Protein AF-A0A1D2JIH8-F1 (afdb_monomer_lite)

Structure (mmCIF, N/CA/C/O backbone):
data_AF-A0A1D2JIH8-F1
#
_entry.id   AF-A0A1D2JIH8-F1
#
loop_
_atom_site.group_PDB
_atom_site.id
_atom_site.type_symbol
_atom_site.label_atom_id
_atom_site.label_alt_id
_atom_site.label_comp_id
_atom_site.label_asym_id
_atom_site.label_entity_id
_atom_site.label_seq_id
_atom_site.pdbx_PDB_ins_code
_atom_site.Cartn_x
_atom_site.Cartn_y
_atom_site.Cartn_z
_atom_site.occupancy
_atom_site.B_iso_or_equiv
_atom_site.auth_seq_id
_atom_site.auth_comp_id
_atom_site.auth_asym_id
_atom_site.auth_atom_id
_atom_site.pdbx_PDB_model_num
ATOM 1 N N . HIS A 1 1 ? -7.359 -13.122 4.164 1.00 74.38 1 HIS A N 1
ATOM 2 C CA . HIS A 1 1 ? -6.584 -11.999 4.732 1.00 74.38 1 HIS A CA 1
ATOM 3 C C . HIS A 1 1 ? -5.839 -11.287 3.614 1.00 74.38 1 HIS A C 1
ATOM 5 O O . HIS A 1 1 ? -5.452 -11.945 2.654 1.00 74.38 1 HIS A O 1
ATOM 11 N N . LEU A 1 2 ? -5.703 -9.962 3.694 1.00 90.81 2 LEU A N 1
ATOM 12 C CA . LEU A 1 2 ? -4.990 -9.164 2.693 1.00 90.81 2 LEU A CA 1
ATOM 13 C C . LEU A 1 2 ? -3.510 -9.070 3.075 1.00 90.81 2 LEU A C 1
ATOM 15 O O . LEU A 1 2 ? -3.192 -8.847 4.242 1.00 90.81 2 LEU A O 1
ATOM 19 N N . HIS A 1 3 ? -2.619 -9.242 2.100 1.00 93.94 3 HIS A N 1
ATOM 20 C CA . HIS A 1 3 ? -1.174 -9.235 2.313 1.00 93.94 3 HIS A CA 1
ATOM 21 C C . HIS A 1 3 ? -0.514 -8.188 1.415 1.00 93.94 3 HIS A C 1
ATOM 23 O O . HIS A 1 3 ? -0.719 -8.191 0.204 1.00 93.94 3 HIS A O 1
ATOM 29 N N . SER A 1 4 ? 0.313 -7.321 2.005 1.00 95.00 4 SER A N 1
ATOM 30 C CA . SER A 1 4 ? 1.226 -6.462 1.247 1.00 95.00 4 SER A CA 1
ATOM 31 C C . SER A 1 4 ? 2.441 -7.292 0.836 1.00 95.00 4 SER A C 1
ATOM 33 O O . SER A 1 4 ? 3.295 -7.616 1.662 1.00 95.00 4 SER A O 1
ATOM 35 N N . THR A 1 5 ? 2.475 -7.731 -0.421 1.00 96.56 5 THR A N 1
ATOM 36 C CA . THR A 1 5 ? 3.499 -8.656 -0.920 1.00 96.56 5 THR A CA 1
ATOM 37 C C . THR A 1 5 ? 4.738 -7.920 -1.423 1.00 96.56 5 THR A C 1
ATOM 39 O O . THR A 1 5 ? 4.639 -6.987 -2.227 1.00 96.56 5 THR A O 1
ATOM 42 N N . SER A 1 6 ? 5.919 -8.396 -1.021 1.00 95.75 6 SER A N 1
ATOM 43 C CA . SER A 1 6 ? 7.186 -7.936 -1.596 1.00 95.75 6 SER A CA 1
ATOM 44 C C . SER A 1 6 ? 7.274 -8.317 -3.075 1.00 95.75 6 SER A C 1
ATOM 46 O O . SER A 1 6 ? 6.961 -9.446 -3.453 1.00 95.75 6 SER A O 1
ATOM 48 N N . HIS A 1 7 ? 7.704 -7.376 -3.910 1.00 95.56 7 HIS A N 1
ATOM 49 C CA . HIS A 1 7 ? 7.903 -7.579 -5.340 1.00 95.56 7 HIS A CA 1
ATOM 50 C C . HIS A 1 7 ? 9.125 -6.790 -5.817 1.00 95.56 7 HIS A C 1
ATOM 52 O O . HIS A 1 7 ? 9.506 -5.781 -5.224 1.00 95.56 7 HIS A O 1
ATOM 58 N N . ARG A 1 8 ? 9.759 -7.259 -6.895 1.00 95.62 8 ARG A N 1
ATOM 59 C CA . ARG A 1 8 ? 10.922 -6.610 -7.515 1.00 95.62 8 ARG A CA 1
ATOM 60 C C . ARG A 1 8 ? 10.868 -6.754 -9.030 1.00 95.62 8 ARG A C 1
ATOM 62 O O . ARG A 1 8 ? 10.354 -7.747 -9.537 1.00 95.62 8 ARG A O 1
ATOM 69 N N . VAL A 1 9 ? 11.447 -5.792 -9.739 1.00 93.00 9 VAL A N 1
ATOM 70 C CA . VAL A 1 9 ? 11.699 -5.902 -11.180 1.00 93.00 9 VAL A CA 1
ATOM 71 C C . VAL A 1 9 ? 13.103 -6.466 -11.368 1.00 93.00 9 VAL A C 1
ATOM 73 O O . VAL A 1 9 ? 14.061 -5.942 -10.804 1.00 93.00 9 VAL A O 1
ATOM 76 N N . THR A 1 10 ? 13.223 -7.552 -12.129 1.00 88.00 10 THR A N 1
ATOM 77 C CA . THR A 1 10 ? 14.507 -8.196 -12.439 1.00 88.00 10 THR A CA 1
ATOM 78 C C . THR A 1 10 ? 14.840 -8.069 -13.919 1.00 88.00 10 THR A C 1
ATOM 80 O O . THR A 1 10 ? 14.039 -7.585 -14.721 1.00 88.00 10 THR A O 1
ATOM 83 N N . ILE A 1 11 ? 16.030 -8.540 -14.283 1.00 83.69 11 ILE A N 1
ATOM 84 C CA . ILE A 1 11 ? 16.453 -8.677 -15.675 1.00 83.69 11 ILE A CA 1
ATOM 85 C C . ILE A 1 11 ? 15.453 -9.600 -16.412 1.00 83.69 11 ILE A C 1
ATOM 87 O O . ILE A 1 11 ? 15.107 -10.654 -15.865 1.00 83.69 11 ILE A O 1
ATOM 91 N N . PRO A 1 12 ? 14.953 -9.220 -17.606 1.00 81.94 12 PRO A N 1
ATOM 92 C CA . PRO A 1 12 ? 14.034 -10.051 -18.381 1.00 81.94 12 PRO A CA 1
ATOM 93 C C . PRO A 1 12 ? 14.723 -11.331 -18.895 1.00 81.94 12 PRO A C 1
ATOM 95 O O . PRO A 1 12 ? 15.912 -11.291 -19.204 1.00 81.94 12 PRO A O 1
ATOM 98 N N . PRO A 1 13 ? 13.998 -12.460 -19.028 1.00 71.00 13 PRO A N 1
ATOM 99 C CA . PRO A 1 13 ? 14.589 -13.756 -19.381 1.00 71.00 13 PRO A CA 1
ATOM 100 C C . PRO A 1 13 ? 14.970 -13.894 -20.866 1.00 71.00 13 PRO A C 1
ATOM 102 O O . PRO A 1 13 ? 15.858 -14.672 -21.197 1.00 71.00 13 PRO A O 1
ATOM 105 N N . LEU A 1 14 ? 14.315 -13.151 -21.767 1.00 62.66 14 LEU A N 1
ATOM 106 C CA . LEU A 1 14 ? 14.588 -13.172 -23.208 1.00 62.66 14 LEU A CA 1
ATOM 107 C C . LEU A 1 14 ? 15.430 -11.952 -23.581 1.00 62.66 14 LEU A C 1
ATOM 109 O O . LEU A 1 14 ? 14.894 -10.875 -23.850 1.00 62.66 14 LEU A O 1
ATOM 113 N N . ILE A 1 15 ? 16.749 -12.128 -23.558 1.00 63.38 15 ILE A N 1
ATOM 114 C CA . ILE A 1 15 ? 17.709 -11.096 -23.940 1.00 63.38 15 ILE A CA 1
ATOM 115 C C . ILE A 1 15 ? 18.238 -11.449 -25.328 1.00 63.38 15 ILE A C 1
ATOM 117 O O . ILE A 1 15 ? 18.917 -12.453 -25.509 1.00 63.38 15 ILE A O 1
ATOM 121 N N . ASP A 1 16 ? 17.928 -10.616 -26.312 1.00 66.50 16 ASP A N 1
ATOM 122 C CA . ASP A 1 16 ? 18.418 -10.737 -27.687 1.00 66.50 16 ASP A CA 1
ATOM 123 C C . ASP A 1 16 ? 19.857 -10.206 -27.860 1.00 66.50 16 ASP A C 1
ATOM 125 O O . ASP A 1 16 ? 20.452 -10.385 -28.919 1.00 66.50 16 ASP A O 1
ATOM 129 N N . ARG A 1 17 ? 20.442 -9.578 -26.824 1.00 65.50 17 ARG A N 1
ATOM 130 C CA . ARG A 1 17 ? 21.820 -9.045 -26.814 1.00 65.50 17 ARG A CA 1
ATOM 131 C C . ARG A 1 17 ? 22.511 -9.178 -25.446 1.00 65.50 17 ARG A C 1
ATOM 133 O O . ARG A 1 17 ? 22.670 -8.187 -24.738 1.00 65.50 17 ARG A O 1
ATOM 140 N N . LEU A 1 18 ? 22.897 -10.394 -25.048 1.00 65.69 18 LEU A N 1
ATOM 141 C CA . LEU A 1 18 ? 23.653 -10.660 -23.803 1.00 65.69 18 LEU A CA 1
ATOM 142 C C . LEU A 1 18 ? 25.173 -10.484 -23.954 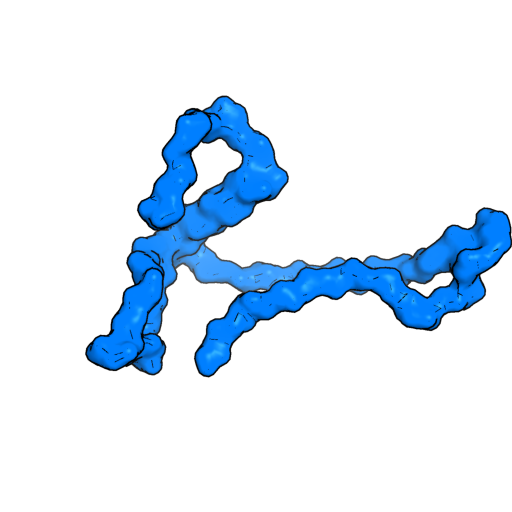1.00 65.69 18 LEU A C 1
ATOM 144 O O . LEU A 1 18 ? 25.858 -10.311 -22.950 1.00 65.69 18 LEU A O 1
ATOM 148 N N . GLU A 1 19 ? 25.692 -10.481 -25.181 1.00 69.81 19 GLU A N 1
ATOM 149 C CA . GLU A 1 19 ? 27.127 -10.440 -25.480 1.00 69.81 19 GLU A CA 1
ATOM 150 C C . GLU A 1 19 ? 27.444 -9.422 -26.593 1.00 69.81 19 GLU A C 1
ATOM 152 O O . GLU A 1 19 ? 26.554 -8.972 -27.318 1.00 69.81 19 GLU A O 1
ATOM 157 N N . GLY A 1 20 ? 28.722 -9.053 -26.725 1.00 69.12 20 GLY A N 1
ATOM 158 C CA . GLY A 1 20 ? 29.219 -8.135 -27.756 1.00 69.12 20 GLY A CA 1
ATOM 159 C C . GLY A 1 20 ? 29.196 -6.647 -27.376 1.00 69.12 20 GLY A C 1
ATOM 160 O O . GLY A 1 20 ? 28.693 -6.243 -26.330 1.00 69.12 20 GLY A O 1
ATOM 161 N N . VAL A 1 21 ? 29.763 -5.812 -28.255 1.00 71.50 21 VAL A N 1
ATOM 162 C CA . VAL A 1 21 ? 29.993 -4.367 -28.020 1.00 71.50 21 VAL A CA 1
ATOM 163 C C . VAL A 1 21 ? 28.685 -3.567 -27.865 1.00 71.50 21 VAL A C 1
ATOM 165 O O . VAL A 1 21 ? 28.678 -2.519 -27.232 1.00 71.50 21 VAL A O 1
ATOM 168 N N . ASN A 1 22 ? 27.561 -4.092 -28.368 1.00 68.94 22 ASN A N 1
ATOM 169 C CA . ASN A 1 22 ? 26.233 -3.458 -28.338 1.00 68.94 22 ASN A CA 1
ATOM 170 C C . ASN A 1 22 ? 25.245 -4.154 -27.375 1.00 68.94 22 ASN A C 1
ATOM 172 O O . ASN A 1 22 ? 24.041 -4.207 -27.638 1.00 68.94 22 ASN A O 1
ATOM 176 N N . ARG A 1 23 ? 25.747 -4.743 -26.282 1.00 71.81 23 ARG A N 1
ATOM 177 C CA . ARG A 1 23 ? 24.942 -5.427 -25.258 1.00 71.81 23 ARG A CA 1
ATOM 178 C C . ARG A 1 23 ? 23.992 -4.450 -24.555 1.00 71.81 23 ARG A C 1
ATOM 180 O O . ARG A 1 23 ? 24.437 -3.627 -23.758 1.00 71.81 23 ARG A O 1
ATOM 187 N N . MET A 1 24 ? 22.686 -4.572 -24.788 1.00 72.81 24 MET A N 1
ATOM 188 C CA . MET A 1 24 ? 21.674 -3.741 -24.127 1.00 72.81 24 MET A CA 1
ATOM 189 C C . MET A 1 24 ? 20.357 -4.502 -23.956 1.00 72.81 24 MET A C 1
ATOM 191 O O . MET A 1 24 ? 19.904 -5.190 -24.869 1.00 72.81 24 MET A O 1
ATOM 195 N N . VAL A 1 25 ? 19.736 -4.362 -22.783 1.00 76.44 25 VAL A N 1
ATOM 196 C CA . VAL A 1 25 ? 18.370 -4.839 -22.531 1.00 76.44 25 VAL A CA 1
ATOM 197 C C . VAL A 1 25 ? 17.392 -3.879 -23.205 1.00 76.44 25 VAL A C 1
ATOM 199 O O . VAL A 1 25 ? 17.585 -2.666 -23.139 1.00 76.44 25 VAL A O 1
ATOM 202 N N . ARG A 1 26 ? 16.343 -4.408 -23.844 1.00 79.31 26 ARG A N 1
ATOM 203 C CA . ARG A 1 26 ? 15.289 -3.575 -24.438 1.00 79.31 26 ARG A CA 1
ATOM 204 C C . ARG A 1 26 ? 14.637 -2.673 -23.389 1.00 79.31 26 ARG A C 1
ATOM 206 O O . ARG A 1 26 ? 14.497 -3.048 -22.225 1.00 79.31 26 ARG A O 1
ATOM 213 N N . GLU A 1 27 ? 14.222 -1.493 -23.829 1.00 85.56 27 GLU A N 1
ATOM 214 C CA . GLU A 1 27 ? 13.462 -0.548 -23.018 1.00 85.56 27 GLU A CA 1
ATOM 215 C C . GLU A 1 27 ? 12.196 -1.189 -22.431 1.00 85.56 27 GLU A C 1
ATOM 217 O O . GLU A 1 27 ? 11.501 -1.979 -23.073 1.00 85.56 27 GLU A O 1
ATOM 222 N N . ARG A 1 28 ? 11.914 -0.861 -21.168 1.00 88.88 28 ARG A N 1
ATOM 223 C CA . ARG A 1 28 ? 10.745 -1.342 -20.434 1.00 88.88 28 ARG A CA 1
ATOM 224 C C . ARG A 1 28 ? 10.019 -0.148 -19.838 1.00 88.88 28 ARG A C 1
ATOM 226 O O . ARG A 1 28 ? 10.519 0.476 -18.906 1.00 88.88 28 ARG A O 1
ATOM 233 N N . TYR A 1 29 ? 8.815 0.109 -20.325 1.00 94.19 29 TYR A N 1
ATOM 234 C CA . TYR A 1 29 ? 7.945 1.155 -19.800 1.00 94.19 29 TYR A CA 1
ATOM 235 C C . TYR A 1 29 ? 6.998 0.585 -18.739 1.00 94.19 29 TYR A C 1
ATOM 237 O O . TYR A 1 29 ? 6.496 -0.532 -18.866 1.00 94.19 29 TYR A O 1
ATOM 245 N N . SER A 1 30 ? 6.754 1.349 -17.677 1.00 95.94 30 SER A N 1
ATOM 246 C CA . SER A 1 30 ? 5.757 1.021 -16.655 1.00 95.94 30 SER A CA 1
ATOM 247 C 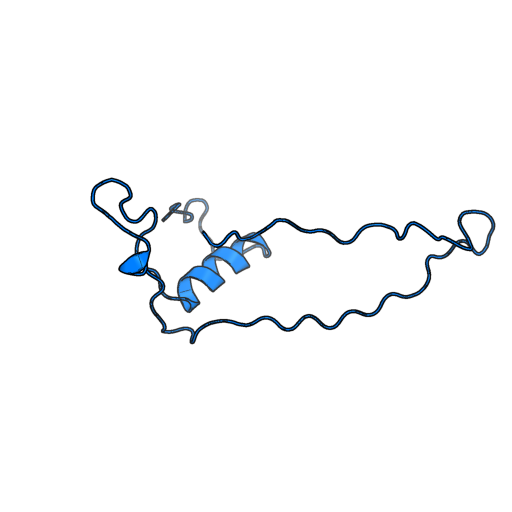C . SER A 1 30 ? 5.103 2.290 -16.135 1.00 95.94 30 SER A C 1
ATOM 249 O O . SER A 1 30 ? 5.792 3.286 -15.929 1.00 95.94 30 SER A O 1
ATOM 251 N N . ILE A 1 31 ? 3.796 2.227 -15.886 1.00 97.25 31 ILE A N 1
ATOM 252 C CA . ILE A 1 31 ? 2.990 3.344 -15.387 1.00 9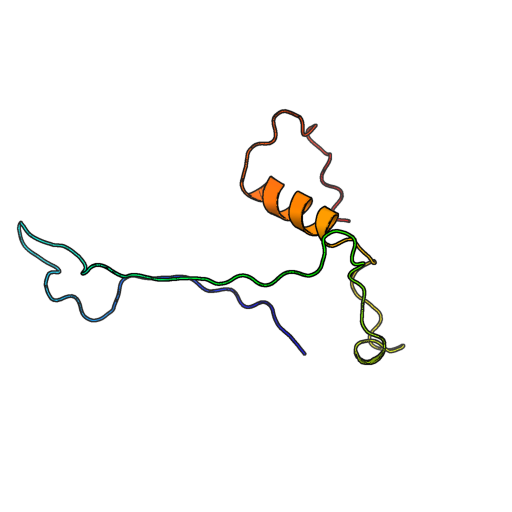7.25 31 ILE A CA 1
ATOM 253 C C . ILE A 1 31 ? 2.283 2.860 -14.113 1.00 97.25 31 ILE A C 1
ATOM 255 O O . ILE A 1 31 ? 1.191 2.300 -14.201 1.00 97.25 31 ILE A O 1
ATOM 259 N N . PRO A 1 32 ? 2.917 2.958 -12.931 1.00 96.75 32 PRO A N 1
ATOM 260 C CA . PRO A 1 32 ? 2.254 2.585 -11.692 1.00 96.75 32 PRO A CA 1
A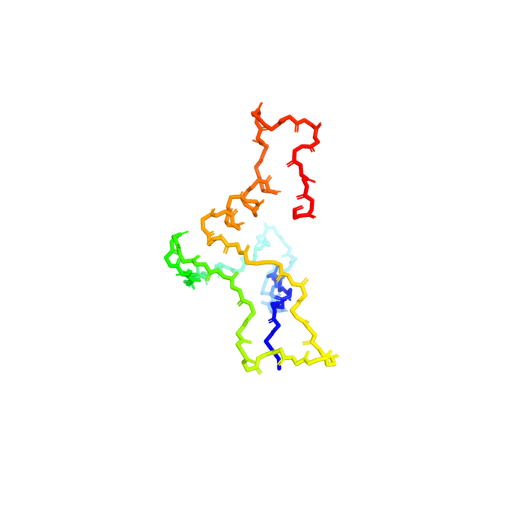TOM 261 C C . PRO A 1 32 ? 1.227 3.651 -11.295 1.00 96.75 32 PRO A C 1
ATOM 263 O O . PRO A 1 32 ? 1.516 4.846 -11.328 1.00 96.75 32 PRO A O 1
ATOM 266 N N . TYR A 1 33 ? 0.043 3.206 -10.878 1.00 97.62 33 TYR A N 1
ATOM 267 C CA . TYR A 1 33 ? -0.970 4.055 -10.258 1.00 97.62 33 TYR A CA 1
ATOM 268 C C . TYR A 1 33 ? -1.145 3.631 -8.801 1.00 97.62 33 TYR A C 1
ATOM 270 O O . TYR A 1 33 ? -1.585 2.516 -8.518 1.00 97.62 33 TYR A O 1
ATOM 278 N N . PHE A 1 34 ? -0.750 4.505 -7.878 1.00 94.75 34 PHE A N 1
ATOM 279 C CA . PHE A 1 34 ? -0.820 4.244 -6.444 1.00 94.75 34 PHE A CA 1
ATOM 280 C C . PHE A 1 34 ? -2.088 4.867 -5.870 1.00 94.75 34 PHE A C 1
ATOM 282 O O . PHE A 1 34 ? -2.321 6.063 -6.029 1.00 94.75 34 PHE A O 1
ATOM 289 N N . VAL A 1 35 ? -2.892 4.055 -5.188 1.00 96.56 35 VAL A N 1
ATOM 290 C CA . VAL A 1 35 ? -4.120 4.498 -4.522 1.00 96.56 35 VAL A CA 1
ATOM 291 C C . VAL A 1 35 ? -3.844 4.652 -3.035 1.00 96.56 35 VAL A C 1
ATOM 293 O O . VAL A 1 35 ? -3.250 3.766 -2.419 1.00 96.56 35 VAL A O 1
ATOM 296 N N . ALA A 1 36 ? -4.294 5.764 -2.464 1.00 95.19 36 ALA A N 1
ATOM 297 C CA . ALA A 1 36 ? -4.204 6.038 -1.041 1.00 95.19 36 ALA A CA 1
ATOM 298 C C . ALA A 1 36 ? -5.528 6.625 -0.523 1.00 95.19 36 ALA A C 1
ATOM 300 O O . ALA A 1 36 ? -6.219 7.307 -1.283 1.00 95.19 36 ALA A O 1
ATOM 301 N N . PRO A 1 37 ? -5.874 6.389 0.754 1.00 97.12 37 PRO A N 1
ATOM 302 C CA . PRO A 1 37 ? -6.935 7.124 1.441 1.00 97.12 37 PRO A CA 1
ATOM 303 C C . PRO A 1 37 ? -6.629 8.625 1.542 1.00 97.12 37 PRO A C 1
ATOM 305 O O . PRO A 1 37 ? -5.474 9.039 1.395 1.00 97.12 37 PRO A O 1
ATOM 308 N N . ASP A 1 38 ? -7.647 9.424 1.875 1.00 97.81 38 ASP A N 1
ATOM 309 C CA . ASP A 1 38 ? -7.456 10.832 2.236 1.00 97.81 38 ASP A CA 1
ATOM 310 C C . ASP A 1 38 ? -6.441 10.968 3.386 1.00 97.81 38 ASP A C 1
ATOM 312 O O . ASP A 1 38 ? -6.480 10.162 4.320 1.00 97.81 38 ASP A O 1
ATOM 316 N N . PRO A 1 39 ? -5.557 11.986 3.395 1.00 96.38 39 PRO A N 1
ATOM 317 C CA . PRO A 1 39 ? -4.514 12.119 4.418 1.00 96.38 39 PRO A CA 1
ATOM 318 C C . PRO A 1 39 ? -5.032 12.178 5.861 1.00 96.38 39 PRO A C 1
ATOM 320 O O . PRO A 1 39 ? -4.324 11.780 6.783 1.00 96.38 39 PRO A O 1
ATOM 323 N N . THR A 1 40 ? -6.255 12.670 6.058 1.00 96.94 40 THR A N 1
ATOM 324 C CA . THR A 1 40 ? -6.923 12.765 7.364 1.00 96.94 40 THR A CA 1
ATOM 325 C C . THR A 1 40 ? -7.700 11.502 7.740 1.00 96.94 40 THR A C 1
ATOM 327 O O . THR A 1 40 ? -8.182 11.408 8.865 1.00 96.94 40 THR A O 1
ATOM 330 N N . SER A 1 41 ? -7.823 10.527 6.832 1.00 98.06 41 SER A N 1
ATOM 331 C CA . SER A 1 41 ? -8.491 9.256 7.118 1.00 98.06 41 SER A CA 1
ATOM 332 C C . SER A 1 41 ? -7.728 8.484 8.189 1.00 98.06 41 SER A C 1
ATOM 334 O O . SER A 1 41 ? -6.510 8.309 8.085 1.00 98.06 41 SER A O 1
ATOM 336 N N . VAL A 1 42 ? -8.454 7.992 9.192 1.00 97.81 42 VAL A N 1
ATOM 337 C CA . VAL A 1 42 ? -7.915 7.114 10.235 1.00 97.81 42 VAL A CA 1
ATOM 338 C C . VAL A 1 42 ? -7.911 5.677 9.721 1.00 97.81 42 VAL A C 1
ATOM 340 O O . VAL A 1 42 ? -8.933 5.156 9.279 1.00 97.81 42 VAL A O 1
ATOM 343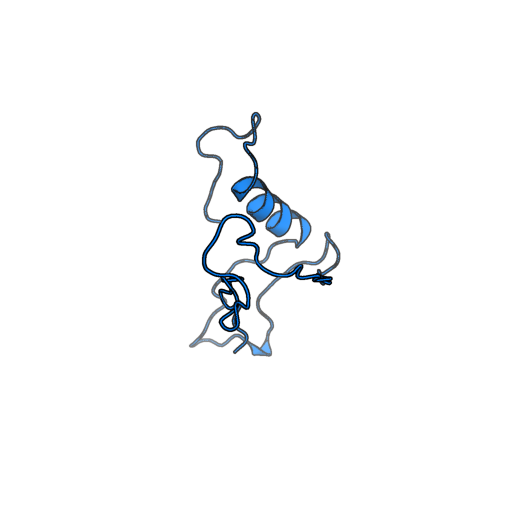 N N . ILE A 1 43 ? -6.744 5.041 9.766 1.00 97.50 43 ILE A N 1
ATOM 344 C CA . ILE A 1 43 ? -6.537 3.640 9.417 1.00 97.50 43 ILE A CA 1
ATOM 345 C C . ILE A 1 43 ? -6.532 2.830 10.705 1.00 97.50 43 ILE A C 1
ATOM 347 O O . ILE A 1 43 ? -5.623 2.961 11.522 1.00 97.50 43 ILE A O 1
ATOM 351 N N . GLU A 1 44 ? -7.536 1.976 10.868 1.00 97.06 44 GLU A N 1
ATOM 352 C CA . GLU A 1 44 ? -7.688 1.086 12.016 1.00 97.06 44 GLU A CA 1
ATOM 353 C C . GLU A 1 44 ? -8.180 -0.304 11.587 1.00 97.06 44 GLU A C 1
ATOM 355 O O . GLU A 1 44 ? -8.546 -0.536 10.430 1.00 97.06 44 GLU A O 1
ATOM 360 N N . CYS A 1 45 ? -8.145 -1.270 12.507 1.00 96.50 45 CYS A N 1
ATOM 361 C CA . CYS A 1 45 ? -8.598 -2.623 12.205 1.00 96.50 45 CYS A CA 1
ATOM 362 C C . CYS A 1 45 ? -10.114 -2.638 11.972 1.00 96.50 45 CYS A C 1
ATOM 364 O O . CYS A 1 45 ? -10.885 -2.262 12.850 1.00 96.50 45 CYS A O 1
ATOM 366 N N . LEU A 1 46 ? -10.543 -3.112 10.798 1.00 95.50 46 LEU A N 1
ATOM 367 C CA . LEU A 1 46 ? -11.966 -3.228 10.486 1.00 95.50 46 LEU A CA 1
ATOM 368 C C . LEU A 1 46 ? -12.669 -4.186 11.466 1.00 95.50 46 LEU A C 1
ATOM 370 O O . LEU A 1 46 ? -12.094 -5.231 11.788 1.00 95.50 46 LEU A O 1
ATOM 374 N N . PRO A 1 47 ? -13.932 -3.924 11.854 1.00 95.06 47 PRO A N 1
ATOM 375 C CA . PRO A 1 47 ? -14.668 -4.777 12.793 1.00 95.06 47 PRO A CA 1
ATOM 376 C C . PRO A 1 47 ? -14.749 -6.247 12.362 1.00 95.06 47 PRO A C 1
ATOM 378 O O . PRO A 1 47 ? -14.686 -7.149 13.187 1.00 95.06 47 PRO A O 1
ATOM 381 N N . THR A 1 48 ? -14.820 -6.505 11.055 1.00 95.69 48 THR A N 1
ATOM 382 C CA . THR A 1 48 ? -14.869 -7.859 10.480 1.00 95.69 48 THR A CA 1
ATOM 383 C C . THR A 1 48 ? -13.513 -8.572 10.448 1.00 95.69 48 THR A C 1
ATOM 385 O O . THR A 1 48 ? -13.443 -9.738 10.068 1.00 95.69 48 THR A O 1
ATOM 388 N N . CYS A 1 49 ? -12.423 -7.883 10.790 1.00 94.75 49 CYS A N 1
ATOM 389 C CA . CYS A 1 49 ? -11.057 -8.408 10.776 1.00 94.75 49 CYS A CA 1
ATOM 390 C C . CYS A 1 49 ? -10.515 -8.719 12.182 1.00 94.75 49 CYS A C 1
ATOM 392 O O . CYS A 1 49 ? -9.368 -9.157 12.295 1.00 94.75 49 CYS A O 1
ATOM 394 N N . THR A 1 50 ? -11.314 -8.509 13.233 1.00 96.00 50 THR A N 1
ATOM 395 C CA . THR A 1 50 ? -10.915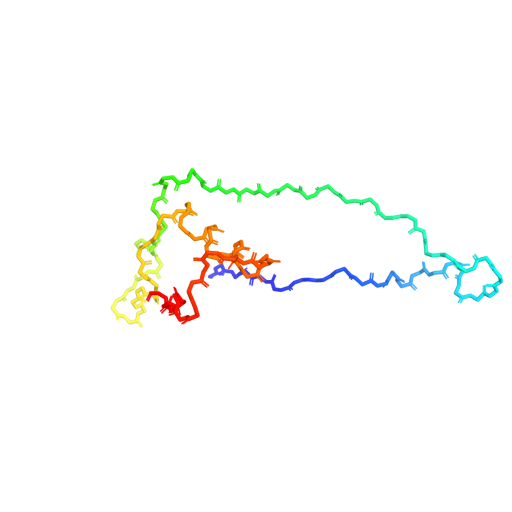 -8.680 14.637 1.00 96.00 50 THR A CA 1
ATOM 396 C C . THR A 1 50 ? -11.890 -9.574 15.410 1.00 96.00 50 THR A C 1
ATOM 398 O O . THR A 1 50 ? -13.064 -9.678 15.067 1.00 96.00 50 THR A O 1
ATOM 401 N N . SER A 1 51 ? -11.396 -10.250 16.448 1.00 96.12 51 SER A N 1
ATOM 402 C CA . SER A 1 51 ? -12.189 -11.014 17.425 1.00 96.12 51 SER A CA 1
ATOM 403 C C . SER A 1 51 ? -11.421 -11.128 18.745 1.00 96.12 51 SER A C 1
ATOM 405 O O . SER A 1 51 ? -10.246 -10.777 18.797 1.00 96.12 51 SER A O 1
ATOM 407 N N . GLU A 1 52 ? -12.029 -11.688 19.792 1.00 95.88 52 GLU A N 1
ATOM 408 C CA . GLU A 1 52 ? -11.328 -11.952 21.063 1.00 95.88 52 GLU A CA 1
ATOM 409 C C . GLU A 1 52 ? -10.061 -12.805 20.875 1.00 95.88 52 GLU A C 1
ATOM 411 O O . GLU A 1 52 ? -9.025 -12.535 21.474 1.00 95.88 52 GLU A O 1
ATOM 416 N N . SER A 1 53 ? -10.119 -13.801 19.985 1.00 96.69 53 SER A N 1
ATOM 417 C CA . SER A 1 53 ? -8.981 -14.680 19.672 1.00 96.69 53 SER A CA 1
ATOM 418 C C . SER A 1 53 ? -7.986 -14.094 18.657 1.00 96.69 53 SER A C 1
ATOM 420 O O . SER A 1 53 ? -6.893 -14.627 18.480 1.00 96.69 53 SER A O 1
ATOM 422 N N . ASN A 1 54 ? -8.351 -13.000 17.981 1.00 94.00 54 ASN A N 1
ATOM 423 C CA . ASN A 1 54 ? -7.514 -12.299 17.006 1.00 94.00 54 ASN A CA 1
ATOM 424 C C . ASN A 1 54 ? -7.718 -10.783 17.160 1.00 94.00 54 ASN A C 1
ATOM 426 O O . ASN A 1 54 ? -8.410 -10.183 16.330 1.00 94.00 54 ASN A O 1
ATOM 430 N N . PRO A 1 55 ? -7.174 -10.177 18.230 1.00 95.44 55 PRO A N 1
ATOM 431 C CA . PRO A 1 55 ? -7.323 -8.750 18.476 1.00 95.44 55 PRO A CA 1
ATOM 432 C C . PRO A 1 55 ? -6.562 -7.914 17.430 1.00 95.44 55 PRO A C 1
ATOM 434 O O . PRO A 1 55 ? -5.675 -8.432 16.735 1.00 95.44 55 PRO A O 1
ATOM 437 N N . PRO A 1 56 ? -6.861 -6.606 17.316 1.00 96.25 56 PRO A N 1
ATOM 438 C CA . PRO A 1 56 ? -6.141 -5.706 16.425 1.00 96.25 56 PRO A CA 1
ATOM 439 C C . PRO A 1 56 ? -4.643 -5.710 16.734 1.00 96.25 56 PRO A C 1
ATOM 441 O O . PRO A 1 56 ? -4.228 -5.568 17.881 1.00 96.25 56 PRO A O 1
ATOM 444 N N . ARG A 1 57 ? -3.818 -5.864 15.696 1.00 94.69 57 ARG A N 1
ATOM 445 C CA . ARG A 1 57 ? -2.352 -5.932 15.842 1.00 94.69 57 ARG A CA 1
ATOM 446 C C . ARG A 1 57 ? -1.672 -4.566 15.883 1.00 94.69 57 ARG A C 1
ATOM 448 O O . ARG A 1 57 ? -0.514 -4.484 16.272 1.00 94.69 57 ARG A O 1
ATOM 455 N N . TYR A 1 58 ? -2.365 -3.529 15.424 1.00 95.38 58 TYR A N 1
ATOM 456 C CA . TYR A 1 58 ? -1.827 -2.188 15.233 1.00 95.38 58 TYR A CA 1
ATOM 457 C C . TYR A 1 58 ? -2.818 -1.162 15.773 1.00 95.38 58 TYR A C 1
ATOM 459 O O . TYR A 1 58 ? -4.031 -1.362 15.661 1.00 95.38 58 TYR A O 1
ATOM 467 N N . PHE A 1 59 ? -2.295 -0.075 16.335 1.00 95.56 59 PHE A N 1
ATOM 468 C CA . PHE A 1 59 ? -3.105 1.056 16.776 1.00 95.56 59 PHE A CA 1
ATOM 469 C C . PHE A 1 59 ? -3.616 1.882 15.586 1.00 95.56 59 PHE A C 1
ATOM 471 O O . PHE A 1 59 ? -2.981 1.872 14.525 1.00 95.56 59 PHE A O 1
ATOM 478 N N . PRO A 1 60 ? -4.740 2.605 15.753 1.00 97.44 60 PRO A N 1
ATOM 479 C CA . PRO A 1 60 ? -5.205 3.568 14.763 1.00 97.44 60 PRO A CA 1
ATOM 480 C C . PRO A 1 60 ? -4.140 4.626 14.442 1.00 97.44 60 PRO A C 1
ATOM 482 O O . PRO A 1 60 ? -3.476 5.133 15.344 1.00 97.44 60 PRO A O 1
ATOM 485 N N . ILE A 1 61 ? -3.998 4.981 13.165 1.00 97.06 61 ILE A N 1
ATOM 486 C CA . ILE A 1 61 ? -3.065 6.013 12.684 1.00 97.06 61 ILE A CA 1
ATOM 487 C C . ILE A 1 61 ? -3.686 6.772 11.510 1.00 97.06 61 ILE A C 1
ATOM 489 O O . ILE A 1 61 ? -4.386 6.164 10.699 1.00 97.06 61 ILE A O 1
ATOM 493 N N . SER A 1 62 ? -3.444 8.079 11.365 1.00 97.56 62 SER A N 1
ATOM 494 C CA . SER A 1 62 ? -3.876 8.767 10.141 1.00 97.56 62 SER A CA 1
ATOM 495 C C . SER A 1 62 ? -3.023 8.354 8.941 1.00 97.56 62 SER A C 1
ATOM 497 O O . SER A 1 62 ? -1.820 8.091 9.054 1.00 97.56 62 SER A O 1
ATOM 499 N N . GLN A 1 63 ? -3.614 8.351 7.749 1.00 97.00 63 GLN A N 1
ATOM 500 C CA . GLN A 1 63 ? -2.859 8.042 6.538 1.00 97.00 63 GLN A CA 1
ATOM 501 C C . GLN A 1 63 ? -1.695 9.031 6.304 1.00 97.00 63 GLN A C 1
ATOM 503 O O . GLN A 1 63 ? -0.597 8.651 5.891 1.00 97.00 63 GLN A O 1
ATOM 508 N N . GLY A 1 64 ? -1.885 10.313 6.616 1.00 95.38 64 GLY A N 1
ATOM 509 C CA . GLY A 1 64 ? -0.822 11.313 6.518 1.00 95.38 64 GLY A CA 1
ATOM 510 C C . GLY A 1 64 ? 0.371 11.025 7.440 1.00 95.38 64 GLY A C 1
ATOM 511 O O . GLY A 1 64 ? 1.519 11.251 7.054 1.00 95.38 64 GLY A O 1
ATOM 512 N N . GLU A 1 65 ? 0.130 10.514 8.648 1.00 94.62 65 GLU A N 1
ATOM 513 C CA . GLU A 1 65 ? 1.189 10.094 9.576 1.00 94.62 65 GLU A CA 1
ATOM 514 C C . GLU A 1 65 ? 1.927 8.856 9.076 1.00 94.62 65 GLU A C 1
ATOM 516 O O . GLU A 1 65 ? 3.159 8.868 9.009 1.00 94.62 65 GLU A O 1
ATOM 521 N N . TYR A 1 66 ? 1.193 7.827 8.644 1.00 94.38 66 TYR A N 1
ATOM 522 C CA . TYR A 1 66 ? 1.800 6.609 8.110 1.00 94.38 66 TYR A CA 1
ATOM 523 C C . TYR A 1 66 ? 2.703 6.909 6.904 1.00 94.38 66 TYR A C 1
ATOM 525 O O . TYR A 1 66 ? 3.856 6.468 6.853 1.00 94.38 66 TYR A O 1
ATOM 533 N N . ASN A 1 67 ? 2.232 7.735 5.965 1.00 91.69 67 ASN A N 1
ATOM 534 C CA . ASN A 1 67 ? 3.028 8.162 4.816 1.00 91.69 67 ASN A CA 1
ATOM 535 C C . ASN A 1 67 ? 4.304 8.913 5.214 1.00 91.69 67 ASN A C 1
ATOM 537 O O . ASN A 1 67 ? 5.348 8.692 4.595 1.00 91.69 67 ASN A O 1
ATOM 541 N N . ARG A 1 68 ? 4.255 9.780 6.235 1.00 89.50 68 ARG A N 1
ATOM 542 C CA . ARG A 1 68 ? 5.446 10.493 6.729 1.00 89.50 68 ARG A CA 1
ATOM 543 C C . ARG A 1 68 ? 6.499 9.520 7.252 1.00 89.50 68 ARG A C 1
ATOM 545 O O . ARG A 1 68 ? 7.647 9.604 6.820 1.00 89.50 68 ARG A O 1
ATOM 552 N N . ILE A 1 69 ? 6.102 8.559 8.089 1.00 89.06 69 ILE A N 1
ATOM 553 C CA . ILE A 1 69 ? 7.005 7.527 8.630 1.00 89.06 69 ILE A CA 1
ATOM 554 C C . ILE A 1 69 ? 7.657 6.732 7.492 1.00 89.06 69 ILE A C 1
ATOM 556 O O . ILE A 1 69 ? 8.870 6.525 7.482 1.00 89.06 69 ILE A O 1
ATOM 560 N N . ARG A 1 70 ? 6.872 6.311 6.493 1.00 88.81 70 ARG A N 1
ATOM 561 C CA . ARG A 1 70 ? 7.393 5.546 5.348 1.00 88.81 70 ARG A CA 1
ATOM 562 C C . ARG A 1 70 ? 8.331 6.378 4.475 1.00 88.81 70 ARG A C 1
ATOM 564 O O . ARG A 1 70 ? 9.353 5.866 4.033 1.00 88.81 70 ARG A O 1
ATOM 571 N N . SER A 1 71 ? 8.028 7.659 4.281 1.00 85.19 71 SER A N 1
ATOM 572 C CA . SER A 1 71 ? 8.865 8.577 3.499 1.00 85.19 71 SER A CA 1
ATOM 573 C C . SER A 1 71 ? 10.216 8.838 4.170 1.00 85.19 71 SER A C 1
ATOM 575 O O . SER A 1 71 ? 11.236 8.898 3.486 1.00 85.19 71 SER A O 1
ATOM 577 N N . MET A 1 72 ? 10.252 8.916 5.505 1.00 80.12 72 MET A N 1
ATOM 578 C CA . MET A 1 72 ? 11.492 9.070 6.280 1.00 80.12 72 MET A CA 1
ATOM 579 C C . MET A 1 72 ? 12.466 7.897 6.103 1.00 80.12 72 MET A C 1
ATOM 581 O O . MET A 1 72 ? 13.669 8.086 6.232 1.00 80.12 72 MET A O 1
ATOM 585 N N . MET A 1 73 ? 11.987 6.695 5.764 1.00 74.38 73 MET A N 1
ATOM 586 C CA . MET A 1 73 ? 12.876 5.558 5.489 1.00 74.38 73 MET A CA 1
ATOM 587 C C . MET A 1 73 ? 13.639 5.692 4.162 1.00 74.38 73 MET A C 1
ATOM 589 O O . MET A 1 73 ? 14.629 4.994 3.956 1.00 74.38 73 MET A O 1
ATOM 593 N N . HIS A 1 74 ? 13.182 6.559 3.254 1.00 71.56 74 HIS A N 1
ATOM 594 C CA . HIS A 1 74 ? 13.765 6.727 1.921 1.00 71.56 74 HIS A CA 1
ATOM 595 C C . HIS A 1 74 ? 14.692 7.939 1.805 1.00 71.56 74 HIS A C 1
ATOM 597 O O . HIS A 1 74 ? 15.549 7.961 0.922 1.00 71.56 74 HIS A O 1
ATOM 603 N N . TYR A 1 75 ? 14.548 8.928 2.688 1.00 64.19 75 TYR A N 1
ATOM 604 C CA . TYR A 1 75 ? 15.291 10.182 2.627 1.00 64.19 75 TYR A CA 1
ATOM 605 C C . TYR A 1 75 ? 15.901 10.523 3.983 1.00 64.19 75 TYR A C 1
ATOM 607 O O . TYR A 1 75 ? 15.236 10.431 5.012 1.00 64.19 75 TYR A O 1
ATOM 615 N N . LEU A 1 76 ? 17.160 10.972 3.972 1.00 56.97 76 LEU A N 1
ATOM 616 C CA . LEU A 1 76 ? 17.800 11.540 5.156 1.00 56.97 76 LEU A CA 1
ATOM 617 C C . LEU A 1 76 ? 16.973 12.734 5.636 1.00 56.97 76 LEU A C 1
ATOM 619 O O . LEU A 1 76 ? 16.789 13.700 4.897 1.00 56.97 76 LEU A O 1
ATOM 623 N N . ASN A 1 77 ? 16.481 12.664 6.870 1.00 59.56 77 ASN A N 1
ATOM 624 C CA . ASN A 1 77 ? 15.810 13.780 7.516 1.00 59.56 77 ASN A CA 1
ATOM 625 C C . ASN A 1 77 ? 16.827 14.529 8.399 1.00 59.56 77 ASN A C 1
ATOM 627 O O . ASN A 1 77 ? 17.129 14.046 9.488 1.00 59.56 77 ASN A O 1
ATOM 631 N N . PRO A 1 78 ? 17.353 15.695 7.978 1.00 55.53 78 PRO A N 1
ATOM 632 C CA . PRO A 1 78 ? 18.306 16.465 8.780 1.00 55.53 78 PRO A CA 1
ATOM 633 C C . PRO A 1 78 ? 17.689 17.084 10.046 1.00 55.53 78 PRO A C 1
ATOM 635 O O . PRO A 1 78 ? 18.428 17.557 10.901 1.00 55.53 78 PRO A O 1
ATOM 638 N N . ALA A 1 79 ? 16.357 17.072 10.179 1.00 57.22 79 ALA A N 1
ATOM 639 C CA . ALA A 1 79 ? 15.631 17.485 11.380 1.00 57.22 79 ALA A CA 1
ATOM 640 C C . ALA A 1 79 ? 15.162 16.293 12.241 1.00 57.22 79 ALA A C 1
ATOM 642 O O . ALA A 1 79 ? 14.483 16.495 13.246 1.00 57.22 79 ALA A O 1
ATOM 643 N N . ALA A 1 80 ? 15.474 15.049 11.850 1.00 55.16 80 ALA A N 1
ATOM 644 C CA . ALA A 1 80 ? 15.219 13.892 12.699 1.00 55.16 80 ALA A CA 1
ATOM 645 C C . ALA A 1 80 ? 16.335 13.773 13.738 1.00 55.16 80 ALA A C 1
ATOM 647 O O . ALA A 1 80 ? 17.456 13.378 13.420 1.00 55.16 80 ALA A O 1
ATOM 648 N N . GLU A 1 81 ? 16.009 14.077 14.990 1.00 49.19 81 GLU A N 1
ATOM 649 C CA . GLU A 1 81 ? 16.814 13.677 16.142 1.00 49.19 81 GLU A CA 1
ATOM 650 C C . GLU A 1 81 ? 17.034 12.152 16.118 1.00 49.19 81 GLU A C 1
ATOM 652 O O . GLU A 1 81 ? 16.104 11.367 15.875 1.00 49.19 81 GLU A O 1
ATOM 657 N N . ALA A 1 82 ? 18.274 11.724 16.373 1.00 42.28 82 ALA A N 1
ATOM 658 C CA . ALA A 1 82 ? 18.629 10.316 16.496 1.00 42.28 82 ALA A CA 1
ATOM 659 C C . ALA A 1 82 ? 17.857 9.698 17.674 1.00 42.28 82 ALA A C 1
ATOM 661 O O . ALA A 1 82 ? 18.192 9.922 18.832 1.00 42.28 82 ALA A O 1
ATOM 662 N N . GLY A 1 83 ? 16.803 8.936 17.370 1.00 47.72 83 GLY A N 1
ATOM 663 C CA . GLY A 1 83 ? 15.940 8.305 18.377 1.00 47.72 83 GLY A CA 1
ATOM 664 C C . GLY A 1 83 ? 14.447 8.619 18.257 1.00 47.72 83 GLY A C 1
ATOM 665 O O . GLY A 1 83 ? 13.662 8.039 18.995 1.00 47.72 83 GLY A O 1
ATOM 666 N N . GLY A 1 84 ? 14.019 9.460 17.307 1.00 42.06 84 GLY A N 1
ATOM 667 C CA . GLY A 1 84 ? 12.595 9.787 17.100 1.00 42.06 84 GLY A CA 1
ATOM 668 C C . GLY A 1 84 ? 11.740 8.689 16.445 1.00 42.06 84 GLY A C 1
ATOM 669 O O . GLY A 1 84 ? 10.578 8.920 16.126 1.00 42.06 84 GLY A O 1
ATOM 670 N N . GLY A 1 85 ? 12.310 7.509 16.199 1.00 41.81 85 GLY A N 1
ATOM 671 C CA . GLY A 1 85 ? 11.590 6.351 15.683 1.00 41.81 85 GLY A CA 1
ATOM 672 C C . GLY A 1 85 ? 11.044 5.508 16.823 1.00 41.81 85 GLY A C 1
ATOM 673 O O . GLY A 1 85 ? 11.556 4.416 17.062 1.00 41.81 85 GLY A O 1
ATOM 674 N N . ILE A 1 86 ? 10.020 5.993 17.524 1.00 38.44 86 ILE A N 1
ATOM 675 C CA . ILE A 1 86 ? 9.152 5.061 18.242 1.00 38.44 86 ILE A CA 1
ATOM 676 C C . ILE A 1 86 ? 8.521 4.153 17.184 1.00 38.44 86 ILE A C 1
ATOM 678 O O . ILE A 1 86 ? 7.901 4.601 16.216 1.00 38.44 86 ILE A O 1
ATOM 682 N N . ALA A 1 87 ? 8.825 2.860 17.280 1.00 44.28 87 ALA A N 1
ATOM 683 C CA . ALA A 1 87 ? 8.105 1.846 16.540 1.00 44.28 87 ALA A CA 1
ATOM 684 C C . ALA A 1 87 ? 6.695 1.838 17.135 1.00 44.28 87 ALA A C 1
ATOM 686 O O . ALA A 1 87 ? 6.478 1.144 18.122 1.00 44.28 87 ALA A O 1
ATOM 687 N N . TYR A 1 88 ? 5.801 2.635 16.539 1.00 42.12 88 TYR A N 1
ATOM 688 C CA . TYR A 1 88 ? 4.535 3.092 17.131 1.00 42.12 88 TYR A CA 1
ATOM 689 C C . TYR A 1 88 ? 4.729 4.116 18.250 1.00 42.12 88 TYR A C 1
ATOM 691 O O . TYR A 1 88 ? 5.361 3.780 19.274 1.00 42.12 88 TYR A O 1
#

Sequence (88 aa):
HLHSTSHRVTIPPLIDRLEGVNRMVRERYSIPYFVAPDPTSVIECLPTCTSESNPPRYFPISQGEYNRIRSMMHYLNPAAEAGGGIAY

Radius of gyration: 20.73 Å; chains: 1; bounding box: 45×32×49 Å

Foldseek 3Di:
DDDDDDDDDDQDPDAPACDDPPRDRDDDDDDDDDDDDDQQDKDFQDPVRDDPVRHTPDDIDGRVVVVVVVVCVVDPDPPDDDPPDPVD

Organism: Paracoccidioides brasiliensis (NCBI:txid121759)

InterPro domains:
  IPR027443 Isopenicillin N synthase-like superfamily [G3DSA:2.60.120.330] (1-77)

Secondary structure (DSSP, 8-state):
------------S--S-SSSTT--PPP-----------TT-EE---GGG-BTTB--SS--EEHHHHHHHHHHTTS--TT--TT-----

pLDDT: mean 82.43, std 17.64, range [38.44, 98.06]